Protein AF-A0AAV6ZS86-F1 (afdb_monomer_lite)

Organism: Engystomops pustulosus (NCBI:txid76066)

Structure (mmCIF, N/CA/C/O backbone):
data_AF-A0AAV6ZS86-F1
#
_entry.id   AF-A0AAV6Z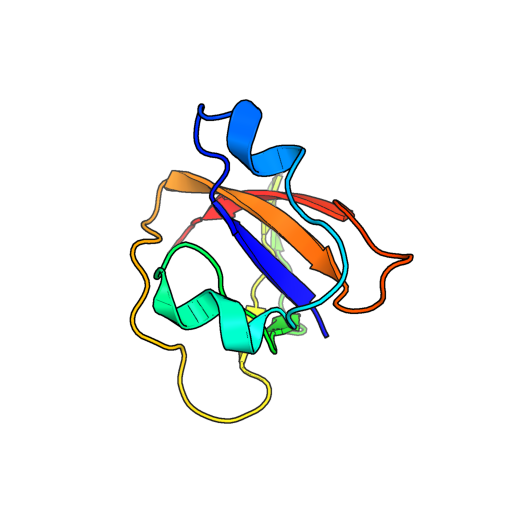S86-F1
#
loop_
_atom_site.group_PDB
_atom_site.id
_atom_site.type_symbol
_atom_site.label_atom_id
_atom_site.label_alt_id
_atom_site.label_comp_id
_atom_site.label_asym_id
_atom_site.label_entity_id
_atom_site.label_seq_id
_atom_site.pdbx_PDB_ins_code
_atom_site.Cartn_x
_atom_site.Cartn_y
_atom_site.Cartn_z
_atom_site.occupancy
_atom_site.B_iso_or_equiv
_atom_site.auth_seq_id
_atom_site.auth_comp_id
_atom_site.auth_asym_id
_atom_site.auth_atom_id
_atom_site.pdbx_PDB_model_num
ATOM 1 N N . MET A 1 1 ? -1.558 -7.269 11.665 1.00 59.16 1 MET A N 1
ATOM 2 C CA . MET A 1 1 ? -1.957 -7.155 10.244 1.00 59.16 1 MET A CA 1
ATOM 3 C C . MET A 1 1 ? -1.404 -5.857 9.685 1.00 59.16 1 MET A C 1
ATOM 5 O O . MET A 1 1 ? -1.028 -4.988 10.470 1.00 59.16 1 MET A O 1
ATOM 9 N N . LEU A 1 2 ? -1.299 -5.765 8.362 1.00 69.12 2 LEU A N 1
ATOM 10 C CA . LEU A 1 2 ? -0.792 -4.604 7.639 1.00 69.12 2 LEU A CA 1
ATOM 11 C C . LEU A 1 2 ? -1.890 -4.012 6.749 1.00 69.12 2 LEU A C 1
ATOM 13 O O . LEU A 1 2 ? -2.802 -4.721 6.331 1.00 69.12 2 LEU A O 1
ATOM 17 N N . ALA A 1 3 ? -1.762 -2.726 6.449 1.00 60.59 3 ALA A N 1
ATOM 18 C CA . ALA A 1 3 ? -2.635 -1.987 5.555 1.00 60.59 3 ALA A CA 1
ATOM 19 C C . ALA A 1 3 ? -1.811 -1.143 4.574 1.00 60.59 3 ALA A C 1
ATOM 21 O O . ALA A 1 3 ? -0.842 -0.488 4.976 1.00 60.59 3 ALA A O 1
ATOM 22 N N . PHE A 1 4 ? -2.221 -1.138 3.306 1.00 58.84 4 PHE A N 1
ATOM 23 C CA . PHE A 1 4 ? -1.719 -0.239 2.269 1.00 58.84 4 PHE A CA 1
ATOM 24 C C . PHE A 1 4 ? -2.640 0.960 2.098 1.00 58.84 4 PHE A C 1
ATOM 26 O O . PHE A 1 4 ? -3.860 0.828 2.166 1.00 58.84 4 PHE A O 1
ATOM 33 N N . ARG A 1 5 ? -2.058 2.128 1.822 1.00 53.44 5 ARG A N 1
ATOM 34 C CA . ARG A 1 5 ? -2.800 3.347 1.475 1.00 53.44 5 ARG A CA 1
ATOM 35 C C . ARG A 1 5 ? -2.127 4.091 0.340 1.00 53.44 5 ARG A C 1
ATOM 37 O O . ARG A 1 5 ? -0.904 4.214 0.376 1.00 53.44 5 ARG A O 1
ATOM 44 N N . SER A 1 6 ? -2.906 4.637 -0.593 1.00 56.50 6 SER A N 1
ATOM 45 C CA . SER A 1 6 ? -2.385 5.548 -1.617 1.00 56.50 6 SER A CA 1
ATOM 46 C C . SER A 1 6 ? -1.838 6.837 -0.993 1.00 56.50 6 SER A C 1
ATOM 48 O O . SER A 1 6 ? -2.390 7.398 -0.042 1.00 56.50 6 SER A O 1
ATOM 50 N N . PHE A 1 7 ? -0.728 7.327 -1.539 1.00 49.12 7 PHE A N 1
ATOM 51 C CA . PHE A 1 7 ? -0.155 8.627 -1.214 1.00 49.12 7 PHE A CA 1
ATOM 52 C C . PHE A 1 7 ? -0.643 9.654 -2.245 1.00 49.12 7 PHE A C 1
ATOM 54 O O . PHE A 1 7 ? 0.089 10.051 -3.150 1.00 49.12 7 PHE A O 1
ATOM 61 N N . SER A 1 8 ? -1.907 10.069 -2.142 1.00 41.22 8 SER A N 1
ATOM 62 C CA . SER A 1 8 ? -2.437 11.175 -2.951 1.00 41.22 8 SER A CA 1
ATOM 63 C C . SER A 1 8 ? -1.922 12.531 -2.438 1.00 41.22 8 SER A C 1
ATOM 65 O O . SER A 1 8 ? -1.753 12.731 -1.233 1.00 41.22 8 SER A O 1
ATOM 67 N N . LYS A 1 9 ? -1.695 13.488 -3.355 1.00 43.69 9 LYS A N 1
ATOM 68 C CA . LYS A 1 9 ? -1.236 14.871 -3.087 1.00 43.69 9 LYS A CA 1
ATOM 69 C C . LYS A 1 9 ? -2.192 15.696 -2.209 1.00 43.69 9 LYS A C 1
ATOM 71 O O . LYS A 1 9 ? -1.830 16.797 -1.795 1.00 43.69 9 LYS A O 1
ATOM 76 N N . ASP A 1 10 ? -3.357 15.164 -1.849 1.00 41.91 10 ASP A N 1
ATOM 77 C CA . ASP A 1 10 ? -4.243 15.737 -0.838 1.00 41.91 10 ASP A CA 1
ATOM 78 C C . ASP A 1 10 ? -3.720 15.490 0.592 1.00 41.91 10 ASP A C 1
ATOM 80 O O . ASP A 1 10 ? -4.314 14.782 1.414 1.00 41.91 10 ASP A O 1
ATOM 84 N N . GLN A 1 11 ? -2.609 16.154 0.941 1.00 44.69 11 GLN A N 1
ATOM 85 C CA . GLN A 1 11 ? -2.077 16.217 2.315 1.00 44.69 11 GLN A CA 1
ATOM 86 C C . GLN A 1 11 ? -3.141 16.621 3.356 1.00 44.69 11 GLN A C 1
ATOM 88 O O . GLN A 1 11 ? -3.000 16.317 4.543 1.00 44.69 11 GLN A O 1
ATOM 93 N N . LYS A 1 12 ? -4.234 17.274 2.934 1.00 42.22 12 LYS A N 1
ATOM 94 C CA . LYS A 1 12 ? -5.337 17.689 3.811 1.00 42.22 12 LYS A CA 1
ATOM 95 C C . LYS A 1 12 ? -6.225 16.531 4.290 1.00 42.22 12 LYS A C 1
ATOM 97 O O . LYS A 1 12 ? -6.850 16.677 5.339 1.00 42.22 12 LYS A O 1
ATOM 102 N N . ARG A 1 13 ? -6.241 15.368 3.621 1.00 44.75 13 ARG A N 1
ATOM 103 C CA . ARG A 1 13 ? -6.927 14.157 4.130 1.00 44.75 13 ARG A CA 1
ATOM 104 C C . ARG A 1 13 ? -6.025 13.259 4.979 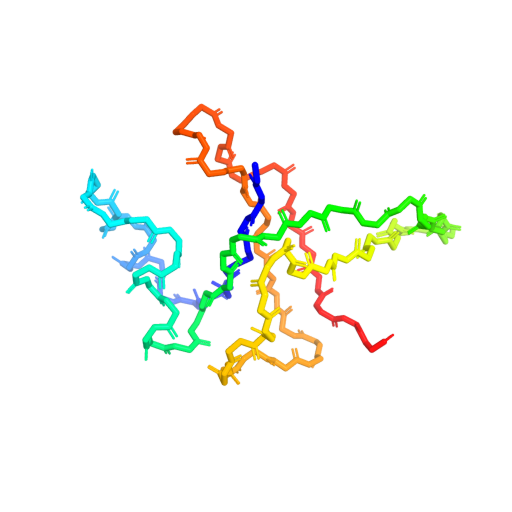1.00 44.75 13 ARG A C 1
ATOM 106 O O . ARG A 1 13 ? -6.534 12.552 5.843 1.00 44.75 13 ARG A O 1
ATOM 113 N N . ALA A 1 14 ? -4.702 13.357 4.829 1.00 44.44 14 ALA A N 1
ATOM 114 C CA . ALA A 1 14 ? -3.742 12.616 5.655 1.00 44.44 14 ALA A CA 1
ATOM 115 C C . ALA A 1 14 ? -3.790 13.022 7.144 1.00 44.44 14 ALA A C 1
ATOM 117 O O . ALA A 1 14 ? -3.609 12.178 8.018 1.00 44.44 14 ALA A O 1
ATOM 118 N N . LYS A 1 15 ? -4.104 14.293 7.449 1.00 46.09 15 LYS A N 1
ATOM 119 C CA . LYS A 1 15 ? -4.288 14.789 8.831 1.00 46.09 15 LYS A CA 1
ATOM 120 C C . LYS A 1 15 ? -5.663 14.494 9.438 1.00 46.09 15 LYS A C 1
ATOM 122 O O . LYS A 1 15 ? -5.810 14.590 10.652 1.00 46.09 15 LYS A O 1
ATOM 127 N N . LYS A 1 16 ? -6.668 14.112 8.642 1.00 45.25 16 LYS A N 1
ATOM 128 C CA . LYS A 1 16 ? -8.030 13.825 9.128 1.00 45.25 16 LYS A CA 1
ATOM 129 C C . LYS A 1 16 ? -8.251 12.317 9.285 1.00 45.25 16 LYS A C 1
ATOM 131 O O . LYS A 1 16 ? -9.231 11.754 8.818 1.00 45.25 16 LYS A O 1
ATOM 136 N N . ILE A 1 17 ? -7.308 11.642 9.938 1.00 50.16 17 ILE A N 1
ATOM 137 C CA . ILE A 1 17 ? -7.453 10.247 10.374 1.00 50.16 17 ILE A CA 1
ATOM 138 C C . ILE A 1 17 ? -7.640 10.284 11.894 1.00 50.16 17 ILE A C 1
ATOM 140 O O . ILE A 1 17 ? -6.835 9.780 12.669 1.00 50.16 17 ILE A O 1
ATOM 144 N N . SER A 1 18 ? -8.718 10.937 12.336 1.00 43.97 18 SER A N 1
ATOM 145 C CA . SER A 1 18 ? -9.202 10.788 13.704 1.00 43.97 18 SER A CA 1
ATOM 146 C C . SER A 1 18 ? -9.877 9.418 13.833 1.00 43.97 18 SER A C 1
ATOM 148 O O . SER A 1 18 ? -11.025 9.215 13.450 1.00 43.97 18 SER A O 1
ATOM 150 N N . GLY A 1 19 ? -9.127 8.446 14.333 1.00 48.09 19 GLY A N 1
ATOM 151 C CA . GLY A 1 19 ? -9.567 7.673 15.494 1.00 48.09 19 GLY A CA 1
ATOM 152 C C . GLY A 1 19 ? -10.558 6.506 15.372 1.00 48.09 19 GLY A C 1
ATOM 153 O O . GLY A 1 19 ? -10.483 5.684 16.281 1.00 48.09 19 GLY A O 1
ATOM 154 N N . CYS A 1 20 ? -11.415 6.368 14.347 1.00 50.25 20 CYS A N 1
ATOM 155 C CA . CYS A 1 20 ? -12.595 5.477 14.492 1.00 50.25 20 CYS A CA 1
ATOM 156 C C . CYS A 1 20 ? -12.837 4.337 13.486 1.00 50.25 20 CYS A C 1
ATOM 158 O O . CYS A 1 20 ? -13.735 3.551 13.749 1.00 50.25 20 CYS A O 1
ATOM 160 N N . CYS A 1 21 ? -12.092 4.199 12.384 1.00 61.00 21 CYS A N 1
ATOM 161 C CA . CYS A 1 21 ? -12.376 3.134 11.400 1.00 61.00 21 CYS A CA 1
ATOM 162 C C . CYS A 1 21 ? -11.128 2.295 11.115 1.00 61.00 21 CYS A C 1
ATOM 164 O O . CYS A 1 21 ? -10.063 2.867 10.833 1.00 61.00 21 CYS A O 1
ATOM 166 N N . SER A 1 22 ? -11.283 0.973 11.181 1.00 72.44 22 SER A N 1
ATOM 167 C CA . SER A 1 22 ? -10.336 -0.062 10.763 1.00 72.44 22 SER A CA 1
ATOM 168 C C . SER A 1 22 ? -9.912 0.114 9.300 1.00 72.44 22 SER A C 1
ATOM 170 O O . SER A 1 22 ? -10.491 0.893 8.538 1.00 72.44 22 SER A O 1
ATOM 172 N N . ALA A 1 23 ? -8.834 -0.565 8.902 1.00 74.06 23 ALA A N 1
ATOM 173 C CA . ALA A 1 23 ? -8.372 -0.515 7.519 1.00 74.06 23 ALA A CA 1
ATOM 174 C C . ALA A 1 23 ? -9.386 -1.149 6.551 1.00 74.06 23 ALA A C 1
ATOM 176 O O . ALA A 1 23 ? -9.541 -0.619 5.456 1.00 74.06 23 ALA A O 1
ATOM 177 N N . GLU A 1 24 ? -10.094 -2.199 6.984 1.00 75.50 24 GLU A N 1
ATOM 178 C CA . GLU A 1 24 ? -11.150 -2.876 6.218 1.00 75.50 24 GLU A CA 1
ATOM 179 C C . GLU A 1 24 ? -12.358 -1.963 5.963 1.00 75.50 24 GLU A C 1
ATOM 181 O O . GLU A 1 24 ? -12.817 -1.838 4.835 1.00 75.50 24 GLU A O 1
ATOM 186 N N . GLU A 1 25 ? -12.816 -1.212 6.969 1.00 76.75 25 GLU A N 1
ATOM 187 C CA . GLU A 1 25 ? -13.932 -0.261 6.801 1.00 76.75 25 GLU A CA 1
ATOM 188 C C . GLU A 1 25 ? -13.618 0.870 5.807 1.00 76.75 25 GLU A C 1
ATOM 190 O O . GLU A 1 25 ? -14.522 1.524 5.294 1.00 76.75 25 GLU A O 1
ATOM 195 N N . ARG A 1 26 ? -12.335 1.116 5.519 1.00 76.25 26 ARG A N 1
ATOM 196 C CA . ARG A 1 26 ? -11.879 2.138 4.563 1.00 76.25 26 ARG A CA 1
ATOM 197 C C . ARG A 1 26 ? -11.637 1.590 3.160 1.00 76.25 26 ARG A C 1
ATOM 199 O O . ARG A 1 26 ? -11.277 2.361 2.271 1.00 76.25 26 ARG A O 1
ATOM 206 N N . GLU A 1 27 ? -11.823 0.290 2.954 1.00 85.31 27 GLU A N 1
ATOM 207 C CA . GLU A 1 27 ? -11.723 -0.330 1.629 1.00 85.31 27 GLU A CA 1
ATOM 208 C C . GLU A 1 27 ? -12.846 0.145 0.705 1.00 85.31 27 GLU A C 1
ATOM 210 O O . GLU A 1 27 ? -12.660 0.165 -0.506 1.00 85.31 27 GLU A O 1
ATOM 215 N N . VAL A 1 28 ? -13.961 0.630 1.269 1.00 82.19 28 VAL A N 1
ATOM 216 C CA . VAL A 1 28 ? -15.113 1.167 0.523 1.00 82.19 28 VAL A CA 1
ATOM 217 C C . VAL A 1 28 ? -14.747 2.309 -0.433 1.00 82.19 28 VAL A C 1
ATOM 219 O O . VAL A 1 28 ? -15.319 2.415 -1.512 1.00 82.19 28 VAL A O 1
ATOM 222 N N . ASP A 1 29 ? -13.749 3.127 -0.083 1.00 81.25 29 ASP A N 1
ATOM 223 C CA . ASP A 1 29 ? -13.283 4.233 -0.929 1.00 81.25 29 ASP A CA 1
ATOM 224 C C . ASP A 1 29 ? -12.310 3.757 -2.031 1.00 81.25 29 ASP A C 1
ATOM 226 O O . ASP A 1 29 ? -11.857 4.541 -2.872 1.00 81.25 29 ASP A O 1
ATOM 230 N N . GLY A 1 30 ? -11.900 2.485 -1.996 1.00 83.31 30 GLY A N 1
ATOM 231 C CA . GLY A 1 30 ? -10.943 1.872 -2.917 1.00 83.31 30 GLY A CA 1
ATOM 232 C C . GLY A 1 30 ? -9.502 2.381 -2.786 1.00 83.31 30 GLY A C 1
ATOM 233 O O . GLY A 1 30 ? -8.640 1.940 -3.538 1.00 83.31 30 GLY A O 1
ATOM 234 N N . GLN A 1 31 ? -9.210 3.299 -1.858 1.00 85.56 31 GLN A N 1
ATOM 235 C CA . GLN A 1 31 ? -7.888 3.931 -1.667 1.00 85.56 31 GLN A CA 1
ATOM 236 C C . GLN A 1 31 ? -7.014 3.238 -0.604 1.00 85.56 31 GLN A C 1
ATOM 238 O O . GLN A 1 31 ? -5.896 3.676 -0.308 1.00 85.56 31 GLN A O 1
ATOM 243 N N . CYS A 1 32 ? -7.543 2.191 0.025 1.00 87.31 32 CYS A N 1
ATOM 244 C CA . CYS A 1 32 ? -6.923 1.458 1.119 1.00 87.31 32 CYS A CA 1
ATOM 245 C C . CYS A 1 32 ? -7.214 -0.033 0.957 1.00 87.31 32 CYS A C 1
ATOM 247 O O . CYS A 1 32 ? -8.299 -0.393 0.513 1.00 87.31 32 CYS A O 1
ATOM 249 N N . VAL A 1 33 ? -6.261 -0.874 1.357 1.00 88.75 33 VAL A N 1
ATOM 250 C CA . VAL A 1 33 ? -6.457 -2.322 1.509 1.00 88.75 33 VAL A CA 1
ATOM 251 C C . VAL A 1 33 ? -5.908 -2.724 2.874 1.00 88.75 33 VAL A C 1
ATOM 253 O O . VAL A 1 33 ? -4.729 -2.503 3.158 1.00 88.75 33 VAL A O 1
ATOM 256 N N . GLY A 1 34 ? -6.772 -3.250 3.735 1.00 89.56 34 GLY A N 1
ATOM 257 C CA . GLY A 1 34 ? -6.470 -3.762 5.067 1.00 89.56 34 GLY A CA 1
ATOM 258 C C . GLY A 1 34 ? -6.328 -5.281 5.099 1.00 89.56 34 GLY A C 1
ATOM 259 O O . GLY A 1 34 ? -6.349 -5.953 4.067 1.00 89.56 34 GLY A O 1
ATOM 260 N N . ASN A 1 35 ? -6.161 -5.827 6.306 1.00 88.88 35 ASN A N 1
ATOM 261 C CA . ASN A 1 35 ? -6.116 -7.265 6.551 1.00 88.88 35 ASN A CA 1
ATOM 262 C C . ASN A 1 35 ? -5.065 -8.008 5.708 1.00 88.88 35 ASN A C 1
ATOM 264 O O . ASN A 1 35 ? -5.252 -9.132 5.232 1.00 88.88 35 ASN A O 1
ATOM 268 N N . LEU A 1 36 ? -3.915 -7.363 5.521 1.00 89.56 36 LEU A N 1
ATOM 269 C CA . LEU A 1 36 ? -2.806 -7.938 4.783 1.00 89.56 36 LEU A CA 1
ATOM 270 C C . LEU A 1 36 ? -1.810 -8.602 5.726 1.00 89.56 36 LEU A C 1
ATOM 272 O O . LEU A 1 36 ? -1.537 -8.153 6.848 1.00 89.56 36 LEU A O 1
ATOM 276 N N . ILE A 1 37 ? -1.219 -9.679 5.234 1.00 90.38 37 ILE A N 1
ATOM 277 C CA . ILE A 1 37 ? -0.065 -10.340 5.821 1.00 90.38 37 ILE A CA 1
ATOM 278 C C . ILE A 1 37 ? 1.060 -10.362 4.792 1.00 90.38 37 ILE A C 1
ATOM 280 O O . ILE A 1 37 ? 0.839 -10.536 3.596 1.00 90.38 37 ILE A O 1
ATOM 284 N N . ARG A 1 38 ? 2.288 -10.147 5.262 1.00 88.31 38 ARG A N 1
ATOM 285 C CA . ARG A 1 38 ? 3.470 -10.202 4.403 1.00 88.31 38 ARG A CA 1
ATOM 286 C C . ARG A 1 38 ? 3.756 -11.658 4.040 1.00 88.31 38 ARG A C 1
ATOM 288 O O . ARG A 1 38 ? 3.899 -12.489 4.936 1.00 88.31 38 ARG A O 1
ATOM 295 N N . CYS A 1 39 ? 3.886 -11.950 2.752 1.00 84.75 39 CYS A N 1
ATOM 296 C CA . CYS A 1 39 ? 4.333 -13.254 2.281 1.00 84.75 39 CYS A CA 1
ATOM 297 C C . CYS A 1 39 ? 5.800 -13.475 2.673 1.00 84.75 39 CYS A C 1
ATOM 299 O O . CYS A 1 39 ? 6.585 -12.533 2.796 1.00 84.75 39 CYS A O 1
ATOM 301 N N . ARG A 1 40 ? 6.200 -14.736 2.862 1.00 72.06 40 ARG A N 1
ATOM 302 C CA . ARG A 1 40 ? 7.583 -15.071 3.249 1.00 72.06 40 ARG A CA 1
ATOM 303 C C . ARG A 1 40 ? 8.601 -14.723 2.152 1.00 72.06 40 ARG A C 1
ATOM 305 O O . ARG A 1 40 ? 9.770 -14.508 2.459 1.00 72.06 40 ARG A O 1
ATOM 312 N N . MET A 1 41 ? 8.148 -14.640 0.900 1.00 63.59 41 MET A N 1
ATOM 313 C CA . MET A 1 41 ? 8.964 -14.284 -0.256 1.00 63.59 41 MET A CA 1
ATOM 314 C C . MET A 1 41 ? 9.276 -12.781 -0.240 1.00 63.59 41 MET A C 1
ATOM 316 O O . MET A 1 41 ? 8.415 -11.948 -0.522 1.00 63.59 41 MET A O 1
ATOM 320 N N . TRP A 1 42 ? 10.515 -12.440 0.093 1.00 65.12 42 TRP A N 1
ATOM 321 C CA . TRP A 1 42 ? 11.083 -11.119 -0.152 1.00 65.12 42 TRP A CA 1
ATOM 322 C C . TRP A 1 42 ? 12.247 -11.287 -1.122 1.00 65.12 42 TRP A C 1
ATOM 324 O O . TRP A 1 42 ? 13.004 -12.254 -1.034 1.00 65.12 42 TRP A O 1
ATOM 334 N N . ARG A 1 43 ? 12.385 -10.356 -2.064 1.00 70.06 43 ARG A N 1
ATOM 335 C CA . ARG A 1 43 ? 13.529 -10.324 -2.977 1.00 70.06 43 ARG A CA 1
ATOM 336 C C . ARG A 1 43 ? 14.188 -8.965 -2.834 1.00 70.06 43 ARG A C 1
ATOM 338 O O . ARG A 1 43 ? 13.594 -7.953 -3.204 1.00 70.06 43 ARG A O 1
ATOM 345 N N . ALA A 1 44 ? 15.391 -8.941 -2.266 1.00 66.62 44 ALA A N 1
ATOM 346 C CA . ALA A 1 44 ? 16.232 -7.760 -2.369 1.00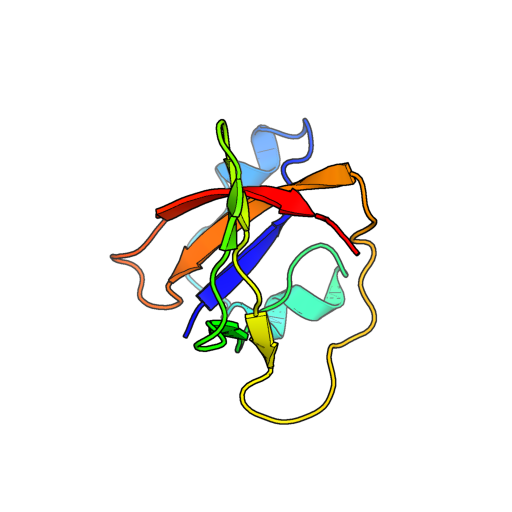 66.62 44 ALA A CA 1
ATOM 347 C C . ALA A 1 44 ? 16.678 -7.628 -3.822 1.00 66.62 44 ALA A C 1
ATOM 349 O O . ALA A 1 44 ? 17.283 -8.534 -4.398 1.00 66.62 44 ALA A O 1
ATOM 350 N N . LEU A 1 45 ? 16.332 -6.501 -4.419 1.00 69.81 45 LEU A N 1
ATOM 351 C CA . LEU A 1 45 ? 16.938 -6.018 -5.645 1.00 69.81 45 LEU A CA 1
ATOM 352 C C . LEU A 1 45 ? 17.970 -4.972 -5.217 1.00 69.81 45 LEU A C 1
ATOM 354 O O . LEU A 1 45 ? 17.837 -4.384 -4.147 1.00 69.81 45 LEU A O 1
ATOM 358 N N . ALA A 1 46 ? 19.018 -4.765 -6.015 1.00 68.88 46 ALA A N 1
ATOM 359 C CA . ALA A 1 46 ? 20.216 -4.027 -5.591 1.00 68.88 46 ALA A CA 1
ATOM 360 C C . ALA A 1 46 ? 19.940 -2.642 -4.961 1.00 68.88 46 ALA A C 1
ATOM 362 O O . ALA A 1 46 ? 20.742 -2.164 -4.167 1.00 68.88 46 ALA A O 1
ATOM 363 N N . MET A 1 47 ? 18.802 -2.016 -5.285 1.00 72.75 47 MET A N 1
ATOM 364 C CA . MET A 1 47 ? 18.395 -0.707 -4.762 1.00 72.75 47 MET A CA 1
ATOM 365 C C . MET A 1 47 ? 17.033 -0.693 -4.051 1.00 72.75 47 MET A C 1
ATOM 367 O O . MET A 1 47 ? 16.651 0.339 -3.505 1.00 72.75 47 MET A O 1
AT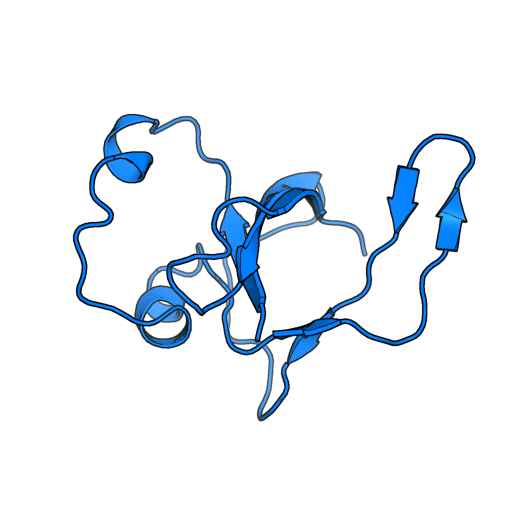OM 371 N N . TYR A 1 48 ? 16.266 -1.788 -4.072 1.00 80.31 48 TYR A N 1
ATOM 372 C CA . TYR A 1 48 ? 14.907 -1.804 -3.524 1.00 80.31 48 TYR A CA 1
ATOM 373 C C . TYR A 1 48 ? 14.508 -3.175 -2.979 1.00 80.31 48 TYR A C 1
ATOM 375 O O . TYR A 1 48 ? 14.871 -4.218 -3.517 1.00 80.31 48 TYR A O 1
ATOM 383 N N . ASN A 1 49 ? 13.709 -3.168 -1.913 1.00 81.56 49 ASN A N 1
ATOM 384 C CA . ASN A 1 49 ? 13.170 -4.383 -1.313 1.00 81.56 49 ASN A CA 1
ATOM 385 C C . ASN A 1 49 ? 11.786 -4.672 -1.885 1.00 81.56 49 ASN A C 1
ATOM 387 O O . ASN A 1 49 ? 10.870 -3.863 -1.735 1.00 81.56 49 ASN A O 1
ATOM 391 N N . LEU A 1 50 ? 11.623 -5.834 -2.518 1.00 87.69 50 LEU A N 1
ATOM 392 C CA . LEU A 1 50 ? 10.310 -6.305 -2.932 1.00 87.69 50 LEU A CA 1
ATOM 393 C C . LEU A 1 50 ? 9.621 -6.991 -1.751 1.00 87.69 50 LEU A C 1
ATOM 395 O O . LEU A 1 50 ? 10.116 -7.993 -1.224 1.00 87.69 50 LEU A O 1
ATOM 399 N N . HIS A 1 51 ? 8.471 -6.452 -1.356 1.00 88.81 51 HIS A N 1
ATOM 400 C CA . HIS A 1 51 ? 7.606 -7.033 -0.340 1.00 88.81 51 HIS A CA 1
ATOM 401 C C . HIS A 1 51 ? 6.296 -7.482 -0.979 1.00 88.81 51 HIS A C 1
ATOM 403 O O . HIS A 1 51 ? 5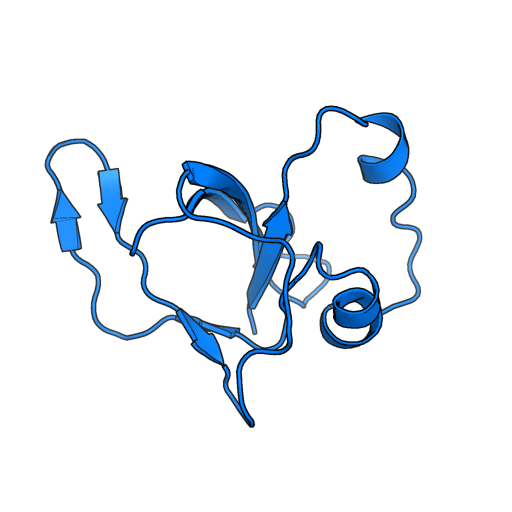.551 -6.660 -1.507 1.00 88.81 51 HIS A O 1
ATOM 409 N N . CYS A 1 52 ? 6.010 -8.778 -0.899 1.00 88.94 52 CYS A N 1
ATOM 410 C CA . CYS A 1 52 ? 4.736 -9.335 -1.332 1.00 88.94 52 CYS A CA 1
ATOM 411 C C . CYS A 1 52 ? 3.779 -9.406 -0.139 1.00 88.94 52 CYS A C 1
ATOM 413 O O . CYS A 1 52 ? 4.177 -9.777 0.971 1.00 88.94 52 CYS A O 1
ATOM 415 N N . PHE A 1 53 ? 2.516 -9.070 -0.372 1.00 89.06 53 PHE A N 1
ATOM 416 C CA . PHE A 1 53 ? 1.466 -9.126 0.635 1.00 89.06 53 PHE A CA 1
ATOM 417 C C . PHE A 1 53 ? 0.270 -9.867 0.064 1.00 89.06 53 PHE A C 1
ATOM 419 O O . PHE A 1 53 ? -0.047 -9.723 -1.111 1.00 89.06 53 PHE A O 1
ATOM 426 N N . GLN A 1 54 ? -0.392 -10.633 0.917 1.00 90.12 54 GLN A N 1
ATOM 427 C CA . GLN A 1 54 ? -1.647 -11.299 0.602 1.00 90.12 54 GLN A CA 1
ATOM 428 C C . GLN A 1 54 ? -2.669 -10.956 1.674 1.00 90.12 54 GLN A C 1
ATOM 430 O O . GLN A 1 54 ? -2.303 -10.644 2.814 1.00 90.12 54 GLN A O 1
ATOM 435 N N . ARG A 1 55 ? -3.950 -11.036 1.330 1.00 90.19 55 ARG A N 1
ATOM 436 C CA . ARG A 1 55 ? -5.005 -10.908 2.329 1.00 90.19 55 ARG A CA 1
ATOM 437 C C . ARG A 1 55 ? -4.975 -12.117 3.261 1.00 90.19 55 ARG A C 1
ATOM 439 O O . ARG A 1 55 ? -4.694 -13.233 2.830 1.00 90.19 55 ARG A O 1
ATOM 446 N N . ARG A 1 56 ? -5.206 -11.902 4.559 1.00 88.31 56 ARG A N 1
ATOM 447 C CA . ARG A 1 56 ? -5.274 -13.013 5.522 1.00 88.31 56 ARG A CA 1
ATOM 448 C C . ARG A 1 56 ? -6.498 -13.888 5.268 1.00 88.31 56 ARG A C 1
ATOM 450 O O . ARG A 1 56 ? -6.416 -15.099 5.437 1.00 88.31 56 ARG A O 1
ATOM 457 N N . SER A 1 57 ? -7.623 -13.263 4.937 1.00 86.25 57 SER A N 1
ATOM 458 C CA . SER A 1 57 ? -8.919 -13.918 4.779 1.00 86.25 57 SER A CA 1
ATOM 459 C C . SER A 1 57 ? -9.743 -13.228 3.698 1.00 86.25 57 SER A C 1
ATOM 461 O O . SER A 1 57 ? -9.871 -12.003 3.718 1.00 86.25 57 SER A O 1
ATOM 463 N N . GLY A 1 58 ? -10.340 -14.027 2.814 1.00 86.88 58 GLY A N 1
ATOM 464 C CA . GLY A 1 58 ? -11.110 -13.540 1.672 1.00 86.88 58 GLY A CA 1
ATOM 465 C C . GLY A 1 58 ? -10.235 -12.992 0.544 1.00 86.88 58 GLY A C 1
ATOM 466 O O . GLY A 1 58 ? -9.004 -13.013 0.622 1.00 86.88 58 GLY A O 1
ATOM 467 N N . ASP A 1 59 ? -10.895 -12.491 -0.493 1.00 88.31 59 ASP A N 1
ATOM 468 C CA . ASP A 1 59 ? -10.243 -11.914 -1.666 1.00 88.31 59 ASP A CA 1
ATOM 469 C C . ASP A 1 59 ? -9.851 -10.451 -1.437 1.00 88.31 59 ASP A C 1
ATOM 471 O O . ASP A 1 59 ? -10.397 -9.763 -0.570 1.00 88.31 59 ASP A O 1
ATOM 475 N N . ILE A 1 60 ? -8.884 -9.963 -2.217 1.00 86.62 60 ILE A N 1
ATOM 476 C CA . ILE A 1 60 ? -8.560 -8.534 -2.237 1.00 86.62 60 ILE A CA 1
ATOM 477 C C . ILE A 1 60 ? -9.794 -7.783 -2.767 1.00 86.62 60 ILE A C 1
ATOM 479 O O . ILE A 1 60 ? -10.289 -8.132 -3.840 1.00 86.62 60 ILE A O 1
ATOM 483 N N . PRO A 1 61 ? -10.307 -6.772 -2.043 1.00 87.00 61 PRO A N 1
ATOM 484 C CA . PRO A 1 61 ? -11.466 -6.009 -2.490 1.00 87.00 61 PRO A CA 1
ATOM 485 C C . PRO A 1 61 ? -11.139 -5.203 -3.748 1.00 87.00 61 PRO A C 1
ATOM 487 O O . PRO A 1 61 ? -9.980 -4.876 -4.016 1.00 87.00 61 PRO A O 1
ATOM 490 N N . THR A 1 62 ? -12.178 -4.805 -4.481 1.00 88.19 62 THR A N 1
ATOM 491 C CA . THR A 1 62 ? -12.032 -3.845 -5.577 1.00 88.19 62 THR A CA 1
ATOM 492 C C . THR A 1 62 ? -11.340 -2.585 -5.064 1.00 88.19 62 THR A C 1
ATOM 494 O O . THR A 1 62 ? -11.798 -1.944 -4.118 1.00 88.19 62 THR A O 1
ATOM 497 N N . THR A 1 63 ? -10.223 -2.230 -5.688 1.00 88.75 63 THR A N 1
ATOM 498 C CA . THR A 1 63 ? -9.396 -1.096 -5.293 1.00 88.75 63 THR A CA 1
ATOM 499 C C . THR A 1 63 ? -9.068 -0.238 -6.507 1.00 88.75 63 THR A C 1
ATOM 501 O O . THR A 1 63 ? -8.985 -0.728 -7.628 1.00 88.75 63 THR A O 1
ATOM 504 N N . ASN A 1 64 ? -8.879 1.055 -6.262 1.00 89.44 64 ASN A N 1
ATOM 505 C CA . ASN A 1 64 ? -8.418 2.025 -7.251 1.00 89.44 64 ASN A CA 1
ATOM 506 C C . ASN A 1 64 ? -6.881 2.089 -7.318 1.00 89.44 64 ASN A C 1
ATOM 508 O O . ASN A 1 64 ? -6.340 2.959 -7.993 1.00 89.44 64 ASN A O 1
ATOM 512 N N . LEU A 1 65 ? -6.193 1.228 -6.561 1.00 88.69 65 LEU A N 1
ATOM 513 C CA . LEU A 1 65 ? -4.742 1.149 -6.508 1.00 88.69 65 LEU A CA 1
ATOM 514 C C . LEU A 1 65 ? -4.194 0.434 -7.747 1.00 88.69 65 LEU A C 1
ATOM 516 O O . LEU A 1 65 ? -4.580 -0.697 -8.037 1.00 88.69 65 LEU A O 1
ATOM 520 N N . MET A 1 66 ? -3.253 1.078 -8.431 1.00 90.81 66 MET A N 1
ATOM 521 C CA . MET A 1 66 ? -2.650 0.598 -9.674 1.00 90.81 66 MET A CA 1
ATOM 522 C C . MET A 1 66 ? -1.128 0.480 -9.552 1.00 90.81 66 MET A C 1
ATOM 524 O O . MET A 1 66 ? -0.486 1.131 -8.724 1.00 90.81 66 MET A O 1
ATOM 528 N N . THR A 1 67 ? -0.520 -0.338 -10.411 1.00 91.88 67 THR A N 1
ATOM 529 C CA . THR A 1 67 ? 0.940 -0.425 -10.557 1.00 91.88 67 THR A CA 1
ATOM 530 C C . THR A 1 67 ? 1.549 0.964 -10.757 1.00 91.88 67 THR A C 1
ATOM 532 O O . THR A 1 67 ? 1.091 1.743 -11.589 1.00 91.88 67 THR A O 1
ATOM 535 N N . GLY A 1 68 ? 2.596 1.279 -9.992 1.00 91.44 68 GLY A N 1
ATOM 536 C CA . GLY A 1 68 ? 3.230 2.598 -9.987 1.00 91.44 68 GLY A CA 1
ATOM 537 C C . GLY A 1 68 ? 2.629 3.599 -8.995 1.00 91.44 68 GLY A C 1
ATOM 538 O O . GLY A 1 68 ? 3.249 4.638 -8.760 1.00 91.44 68 GLY A O 1
ATOM 539 N N . ASP A 1 69 ? 1.502 3.292 -8.342 1.00 90.00 69 ASP A N 1
ATOM 540 C CA . ASP A 1 69 ? 0.980 4.146 -7.276 1.00 90.00 69 ASP A CA 1
ATOM 541 C C . ASP A 1 69 ? 1.917 4.149 -6.075 1.00 90.00 69 ASP A C 1
ATOM 543 O O . ASP A 1 69 ? 2.373 3.107 -5.594 1.00 90.00 69 ASP A O 1
ATOM 547 N N . ARG A 1 70 ? 2.179 5.347 -5.547 1.00 90.50 70 ARG A N 1
ATOM 548 C CA . ARG A 1 70 ? 2.919 5.499 -4.298 1.00 90.50 70 ARG A CA 1
ATOM 549 C C . ARG A 1 70 ? 2.023 5.096 -3.137 1.00 90.50 70 ARG A C 1
ATOM 551 O O . ARG A 1 70 ? 0.923 5.626 -2.995 1.00 90.50 70 ARG A O 1
ATOM 558 N N . VAL A 1 71 ? 2.524 4.230 -2.264 1.00 89.62 71 VAL A N 1
ATOM 559 C CA . VAL A 1 71 ? 1.778 3.719 -1.114 1.00 89.62 71 VAL A CA 1
ATOM 560 C C . VAL A 1 71 ? 2.551 3.817 0.191 1.00 89.62 71 VAL A C 1
ATOM 562 O O . VAL A 1 71 ? 3.784 3.834 0.215 1.00 89.62 71 VAL A O 1
ATOM 565 N N . VAL A 1 72 ? 1.804 3.852 1.291 1.00 90.19 72 VAL A N 1
ATOM 566 C CA . VAL A 1 72 ? 2.318 3.733 2.657 1.00 90.19 72 VAL A CA 1
ATOM 567 C C . VAL A 1 72 ? 1.835 2.417 3.254 1.00 90.19 72 VAL A C 1
ATOM 569 O O . VAL A 1 72 ? 0.637 2.136 3.249 1.00 90.19 72 VAL A O 1
ATOM 572 N N . VAL A 1 73 ? 2.764 1.638 3.803 1.00 88.56 73 VAL A N 1
ATOM 573 C CA . VAL A 1 73 ? 2.481 0.446 4.606 1.00 88.56 73 VAL A CA 1
ATOM 574 C C . VAL A 1 73 ? 2.395 0.859 6.066 1.00 88.56 73 VAL A C 1
ATOM 576 O O . VAL A 1 73 ? 3.330 1.443 6.611 1.00 88.56 73 VAL A O 1
ATOM 579 N N . SER A 1 74 ? 1.287 0.534 6.719 1.00 88.19 74 SER A N 1
ATOM 580 C CA . SER A 1 74 ? 1.121 0.679 8.169 1.00 88.19 74 SER A CA 1
ATOM 581 C C . SER A 1 74 ? 0.699 -0.652 8.780 1.00 88.19 74 SER A C 1
ATOM 583 O O . SER A 1 74 ? 0.066 -1.468 8.119 1.00 88.19 74 SER A O 1
ATOM 585 N N . GLY A 1 75 ? 1.041 -0.888 10.039 1.00 85.31 75 GLY A N 1
ATOM 586 C CA . GLY A 1 75 ? 0.363 -1.883 10.855 1.00 85.31 75 GLY A CA 1
ATOM 587 C C . GLY A 1 75 ? -1.026 -1.400 11.261 1.00 85.31 75 GLY A C 1
ATOM 588 O O . GLY A 1 75 ? -1.283 -0.202 11.354 1.00 85.31 75 GLY A O 1
ATOM 589 N N . GLU A 1 76 ? -1.929 -2.343 11.500 1.00 76.94 76 GLU A N 1
ATOM 590 C CA . GLU A 1 76 ? -3.283 -2.025 11.974 1.00 76.94 76 GLU A CA 1
ATOM 591 C C . GLU A 1 76 ? -3.311 -1.548 13.431 1.00 76.94 76 GLU A C 1
ATOM 593 O O . GLU A 1 76 ? -4.197 -0.792 13.826 1.00 76.94 76 GLU A O 1
ATOM 598 N N . GLU A 1 77 ? -2.322 -1.937 14.237 1.00 77.38 77 GLU A N 1
ATOM 599 C CA . GLU A 1 77 ? -2.165 -1.376 15.575 1.00 77.38 77 GLU A CA 1
ATOM 600 C C . GLU A 1 77 ? -1.719 0.088 15.479 1.00 77.38 77 GLU A C 1
ATOM 602 O O . GLU A 1 77 ? -0.755 0.410 14.783 1.00 77.38 77 GLU A O 1
ATOM 607 N N . LYS A 1 78 ? -2.362 0.973 16.254 1.00 72.75 78 LYS A N 1
ATOM 608 C CA . LYS A 1 78 ? -2.131 2.434 16.236 1.00 72.75 78 LYS A CA 1
ATOM 609 C C . LYS A 1 78 ? -0.669 2.862 16.439 1.00 72.75 78 LYS A C 1
ATOM 611 O O . LYS A 1 78 ? -0.320 3.980 16.084 1.00 72.75 78 LYS A O 1
ATOM 616 N N . LYS A 1 79 ? 0.177 2.002 17.013 1.00 78.69 79 LYS A N 1
ATOM 617 C CA . LYS A 1 79 ? 1.611 2.261 17.228 1.00 78.69 79 LYS A CA 1
ATOM 618 C C . LYS A 1 79 ? 2.480 2.027 15.986 1.00 78.69 79 LYS A C 1
ATOM 620 O O . LYS A 1 79 ? 3.612 2.489 15.946 1.00 78.69 79 LYS A O 1
ATOM 625 N N . PHE A 1 80 ? 1.972 1.320 14.978 1.00 79.62 80 PHE A N 1
ATOM 626 C CA . PHE A 1 80 ? 2.719 0.939 13.780 1.00 79.62 80 PHE A CA 1
ATOM 627 C C . PHE A 1 80 ? 2.282 1.759 12.562 1.00 79.62 80 PHE A C 1
ATOM 629 O O . PHE A 1 80 ? 1.890 1.216 11.534 1.00 79.62 80 PHE A O 1
ATOM 636 N N . LEU A 1 81 ? 2.337 3.083 12.658 1.00 80.94 81 LEU A N 1
ATOM 637 C CA . LEU A 1 81 ? 1.970 3.965 11.549 1.00 80.94 81 LEU A CA 1
ATOM 638 C C . LEU A 1 81 ? 3.168 4.217 10.630 1.00 80.94 81 LEU A C 1
ATOM 640 O O . LEU A 1 81 ? 4.278 4.424 11.109 1.00 80.94 81 LEU A O 1
ATOM 644 N N . ALA A 1 82 ? 2.920 4.230 9.317 1.00 83.12 82 ALA A N 1
ATOM 645 C CA . ALA A 1 82 ? 3.899 4.595 8.289 1.00 83.12 82 ALA A CA 1
ATOM 646 C C . ALA A 1 82 ? 5.239 3.831 8.370 1.00 83.12 82 ALA A C 1
ATOM 648 O O . ALA A 1 82 ? 6.312 4.419 8.272 1.00 83.12 82 ALA A O 1
ATOM 649 N N . LEU A 1 83 ? 5.169 2.504 8.516 1.00 86.06 83 LEU A N 1
ATOM 650 C CA . LEU A 1 83 ? 6.334 1.615 8.615 1.00 86.06 83 LEU A CA 1
ATOM 651 C C . LEU A 1 83 ? 7.238 1.665 7.378 1.00 86.06 83 LEU A C 1
ATOM 653 O O . LEU A 1 83 ? 8.450 1.504 7.484 1.00 86.06 83 LEU A O 1
ATOM 657 N N . SER A 1 84 ? 6.646 1.818 6.195 1.00 86.94 84 SER A N 1
ATOM 658 C CA . SER A 1 84 ? 7.380 1.880 4.935 1.00 86.94 84 SER A CA 1
ATOM 659 C C . SER A 1 84 ? 6.588 2.652 3.888 1.00 86.94 84 SER A C 1
ATOM 661 O O . SER A 1 84 ? 5.359 2.712 3.942 1.00 86.94 84 SER A O 1
ATOM 663 N N . THR A 1 85 ? 7.292 3.220 2.915 1.00 89.75 85 THR A N 1
ATOM 664 C CA . THR A 1 85 ? 6.692 3.822 1.724 1.00 89.75 85 THR A CA 1
ATOM 665 C C . THR A 1 85 ? 7.319 3.209 0.487 1.00 89.75 85 THR A C 1
ATOM 667 O O . THR A 1 85 ? 8.533 3.015 0.454 1.00 89.75 85 THR A O 1
ATOM 670 N N . GLY A 1 86 ? 6.520 2.955 -0.538 1.00 90.50 86 GLY A N 1
ATOM 671 C CA . GLY A 1 86 ? 7.001 2.356 -1.775 1.00 90.50 86 GLY A CA 1
ATOM 672 C C . GLY A 1 86 ? 6.043 2.601 -2.925 1.00 90.50 86 GLY A C 1
ATOM 673 O O . GLY A 1 86 ? 5.192 3.487 -2.850 1.00 90.50 86 GLY A O 1
ATOM 674 N N . TYR A 1 87 ? 6.196 1.802 -3.970 1.00 90.88 87 TYR A N 1
ATOM 675 C CA . TYR A 1 87 ? 5.347 1.823 -5.151 1.00 90.88 87 TYR A CA 1
ATOM 676 C C . TYR A 1 87 ? 4.767 0.432 -5.380 1.00 90.88 87 TYR A C 1
ATOM 678 O O . TYR A 1 87 ? 5.438 -0.564 -5.095 1.00 90.88 87 TYR A O 1
ATOM 686 N N . ILE A 1 88 ? 3.535 0.366 -5.878 1.00 91.06 88 ILE A N 1
ATOM 687 C CA . ILE A 1 88 ? 2.911 -0.905 -6.255 1.00 91.06 88 ILE A CA 1
ATOM 688 C C . ILE A 1 88 ? 3.620 -1.468 -7.487 1.00 91.06 88 ILE A C 1
ATOM 690 O O . ILE A 1 88 ? 3.920 -0.736 -8.432 1.00 91.06 88 ILE A O 1
ATOM 694 N N . LYS A 1 89 ? 3.882 -2.773 -7.460 1.00 87.81 89 LYS A N 1
ATOM 695 C CA . LYS A 1 89 ? 4.480 -3.543 -8.547 1.00 87.81 89 LYS A CA 1
ATOM 696 C C . LYS A 1 89 ? 3.661 -4.820 -8.755 1.00 87.81 89 LYS A C 1
ATOM 698 O O . LYS A 1 89 ? 3.211 -5.387 -7.759 1.00 87.81 89 LYS A O 1
ATOM 703 N N . GLU A 1 90 ? 3.505 -5.232 -10.014 1.00 77.12 90 GLU A N 1
ATOM 704 C CA . GLU A 1 90 ? 2.941 -6.535 -10.419 1.00 77.12 90 GLU A CA 1
ATOM 70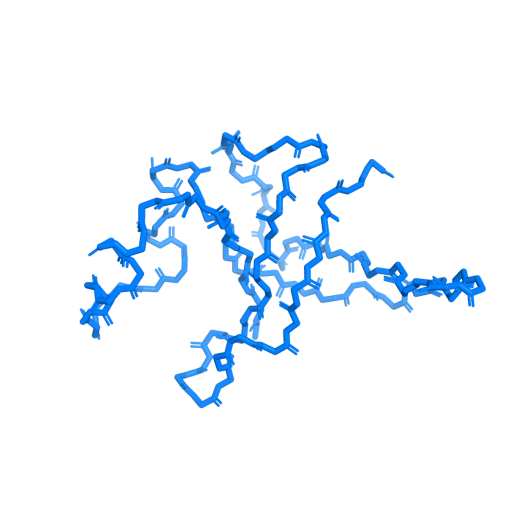5 C C . GLU A 1 90 ? 3.809 -7.719 -9.971 1.00 77.12 90 GLU A C 1
ATOM 707 O O . GLU A 1 90 ? 5.063 -7.592 -9.977 1.00 77.12 90 GLU A O 1
#

Secondary structure (DSSP, 8-state):
-EEEEE--S-HHHHT---S---TGGGGGGSSEEEEEEEEEEEEEETTEEEEEEEESSSPPPP----TT-EEEEEESSTT--S-EEEE---

InterPro domains:
  IPR048459 DNA2, rift barrel domain [PF21123] (23-90)

Foldseek 3Di:
DKKKFFPDPPPVVVVPPPDDDFQVNVCVVLGMWDQKDWDPDWDDDVPDIDIDIAHPDDHTDRHPADFQTKIFMADRPPVTGRVDIDTDDD

Sequence (90 aa):
MLAFRSFSKDQKRAKKISGCCSAEEREVDGQCVGNLIRCRMWRALAMYNLHCFQRRSGDIPTTNLMTGDRVVVSGEEKKFLALSTGYIKE

pLDDT: mean 75.83, std 15.98, range [41.22, 91.88]

Radius of gyration: 12.96 Å; chains: 1; bounding box: 35×33×28 Å